Protein AF-A0A658IBT9-F1 (afdb_monomer)

pLDDT: mean 80.27, std 4.55, range [67.62, 87.88]

Mean predicted aligned error: 6.4 Å

Secondary structure (DSSP, 8-state):
--SSS--S--BTTB------HHHHTT------------TT--S--------------

Organism: NCBI:txid1299174

Structure (mmCIF, N/CA/C/O backbone):
data_AF-A0A658IBT9-F1
#
_entry.id   AF-A0A658IBT9-F1
#
loop_
_atom_site.group_PDB
_atom_site.id
_atom_site.type_symbol
_atom_site.label_atom_id
_atom_site.label_alt_id
_atom_site.label_comp_id
_atom_site.label_asym_id
_atom_site.label_entity_id
_atom_site.label_seq_id
_atom_site.pdbx_PDB_ins_code
_atom_site.Cartn_x
_atom_site.Cartn_y
_atom_site.Cartn_z
_atom_site.occupancy
_atom_site.B_iso_or_equiv
_atom_site.auth_seq_id
_atom_site.auth_comp_id
_atom_site.auth_asym_id
_atom_site.auth_atom_id
_atom_site.pdbx_PDB_model_num
ATOM 1 N N . ASP A 1 1 ? 4.039 -3.816 8.550 1.00 74.88 1 ASP A N 1
ATOM 2 C CA . ASP A 1 1 ? 3.457 -3.457 9.851 1.00 74.88 1 ASP A CA 1
ATOM 3 C C . ASP A 1 1 ? 2.682 -4.669 10.345 1.00 74.88 1 ASP A C 1
A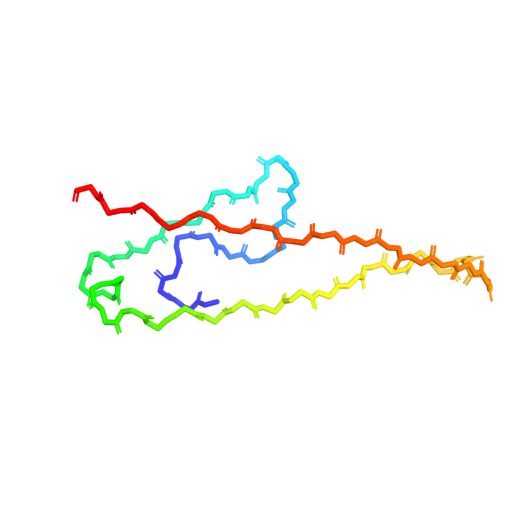TOM 5 O O . ASP A 1 1 ? 2.010 -5.279 9.523 1.00 74.88 1 ASP A O 1
ATOM 9 N N . ALA A 1 2 ? 2.859 -5.087 11.598 1.00 80.81 2 ALA A N 1
ATOM 10 C CA . ALA A 1 2 ? 2.177 -6.272 12.131 1.00 80.81 2 ALA A CA 1
ATOM 11 C C . ALA A 1 2 ? 0.705 -5.994 12.473 1.00 80.81 2 ALA A C 1
ATOM 13 O O . ALA A 1 2 ? -0.069 -6.929 12.615 1.00 80.81 2 ALA A O 1
ATOM 14 N N . GLN A 1 3 ? 0.339 -4.718 12.614 1.00 83.38 3 GLN A N 1
ATOM 15 C CA . GLN A 1 3 ? -1.012 -4.284 12.970 1.00 83.38 3 GLN A CA 1
ATOM 16 C C . GLN A 1 3 ? -1.883 -4.003 11.740 1.00 83.38 3 GLN A C 1
ATOM 18 O O . GLN A 1 3 ? -3.082 -3.810 11.882 1.00 83.38 3 GLN A O 1
ATOM 23 N N . ALA A 1 4 ? -1.295 -3.951 10.543 1.00 85.94 4 ALA A N 1
ATOM 24 C CA . ALA A 1 4 ? -2.039 -3.761 9.304 1.00 85.94 4 ALA A CA 1
ATOM 25 C C .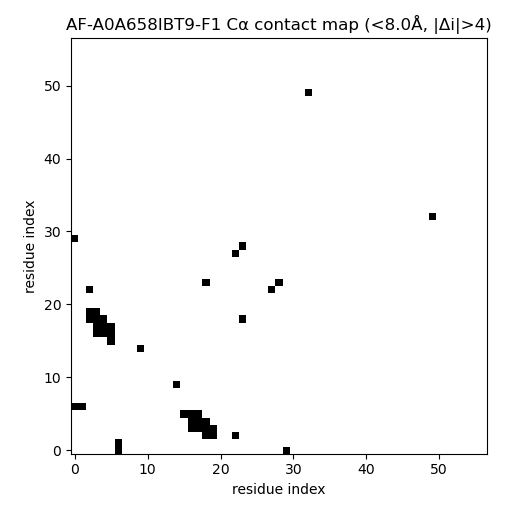 ALA A 1 4 ? -2.736 -5.060 8.879 1.00 85.94 4 ALA A C 1
ATOM 27 O O . ALA A 1 4 ? -2.156 -6.135 9.009 1.00 85.94 4 ALA A O 1
ATOM 28 N N . ASP A 1 5 ? -3.926 -4.946 8.297 1.00 86.62 5 ASP A N 1
ATOM 29 C CA . AS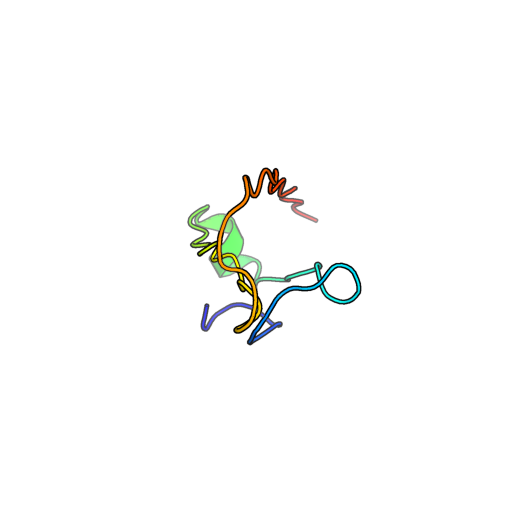P A 1 5 ? -4.633 -6.069 7.663 1.00 86.62 5 ASP A CA 1
ATOM 30 C C . ASP A 1 5 ? -3.952 -6.564 6.374 1.00 86.62 5 ASP A C 1
ATOM 32 O O . ASP A 1 5 ? -4.117 -7.708 5.950 1.00 86.62 5 ASP A O 1
ATOM 36 N N . THR A 1 6 ? -3.168 -5.684 5.756 1.00 82.81 6 THR A N 1
ATOM 37 C CA . THR A 1 6 ? -2.488 -5.912 4.490 1.00 82.81 6 THR A CA 1
ATOM 38 C C . T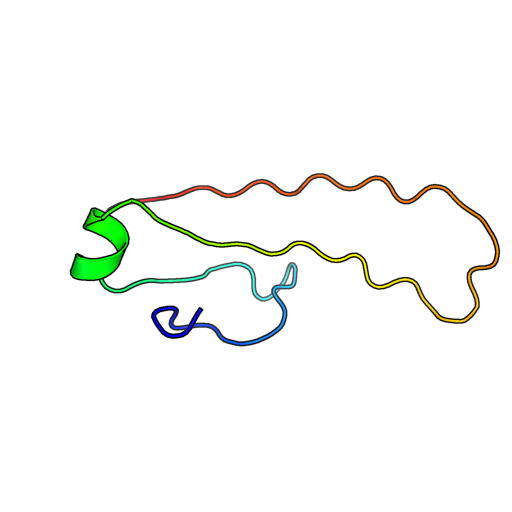HR A 1 6 ? -0.996 -6.074 4.734 1.00 82.81 6 THR A C 1
ATOM 40 O O . THR A 1 6 ? -0.319 -5.194 5.275 1.00 82.81 6 THR A O 1
ATOM 43 N N . HIS A 1 7 ? -0.453 -7.200 4.277 1.00 81.69 7 HIS A N 1
ATOM 44 C CA . HIS A 1 7 ? 0.968 -7.509 4.369 1.00 81.69 7 HIS A CA 1
ATOM 45 C C . HIS A 1 7 ? 1.594 -7.640 2.978 1.00 81.69 7 HIS A C 1
ATOM 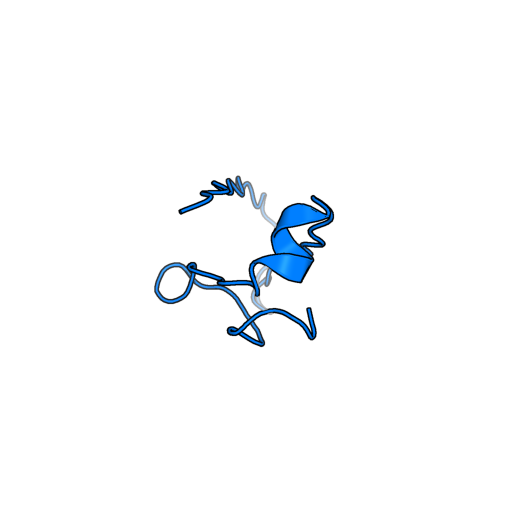47 O O . HIS A 1 7 ? 0.988 -8.168 2.049 1.00 81.69 7 HIS A O 1
ATOM 53 N N . GLY A 1 8 ? 2.843 -7.190 2.844 1.00 80.38 8 GLY A N 1
ATOM 54 C CA . GLY A 1 8 ? 3.597 -7.275 1.594 1.00 80.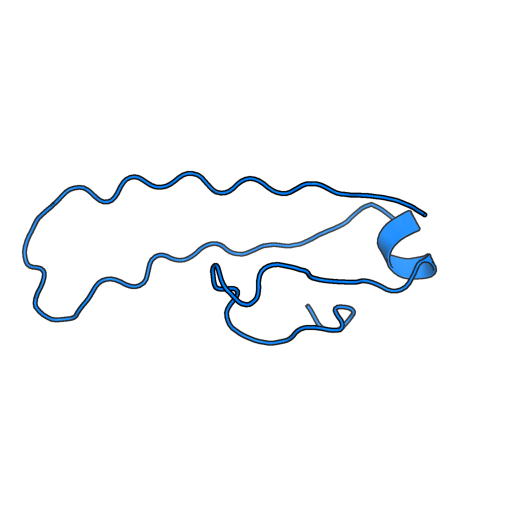38 8 GLY A CA 1
ATOM 55 C C . GLY A 1 8 ? 3.636 -5.962 0.811 1.00 80.38 8 GLY A C 1
ATOM 56 O O . GLY A 1 8 ? 3.671 -4.876 1.389 1.00 80.38 8 GLY A O 1
ATOM 57 N N . ARG A 1 9 ? 3.735 -6.067 -0.518 1.00 80.19 9 ARG A N 1
ATOM 58 C CA . ARG A 1 9 ? 3.915 -4.918 -1.414 1.00 80.19 9 ARG A CA 1
ATOM 59 C C . ARG A 1 9 ? 2.573 -4.253 -1.709 1.00 80.19 9 ARG A C 1
ATOM 61 O O . ARG A 1 9 ? 1.674 -4.892 -2.246 1.00 80.19 9 ARG A O 1
ATOM 68 N N . LEU A 1 10 ? 2.500 -2.950 -1.458 1.00 82.81 10 LEU A N 1
ATOM 69 C CA . LEU A 1 10 ? 1.405 -2.120 -1.950 1.00 82.81 10 LEU A CA 1
ATOM 70 C C . LEU A 1 10 ? 1.585 -1.874 -3.449 1.00 82.81 10 LEU A C 1
ATOM 72 O O . LEU A 1 10 ? 2.682 -1.548 -3.913 1.00 82.81 10 LEU A O 1
ATOM 76 N N . THR A 1 11 ? 0.509 -2.058 -4.202 1.00 82.25 11 THR A N 1
ATOM 77 C CA . THR A 1 11 ? 0.445 -1.786 -5.642 1.00 82.25 11 THR A CA 1
ATOM 78 C C . THR A 1 11 ? -0.718 -0.846 -5.914 1.00 82.25 11 THR A C 1
ATOM 80 O O . THR A 1 11 ? -1.555 -0.637 -5.043 1.00 82.25 11 THR A O 1
ATOM 83 N N . GLN A 1 12 ? -0.836 -0.318 -7.131 1.00 80.00 12 GLN A N 1
ATOM 84 C CA . GLN A 1 12 ? -2.011 0.478 -7.491 1.00 80.00 12 GLN A CA 1
ATOM 85 C C . GLN A 1 12 ? -3.324 -0.313 -7.329 1.00 80.00 12 GLN A C 1
ATOM 87 O O . GLN A 1 12 ? -4.337 0.255 -6.936 1.00 80.00 12 GLN A O 1
ATOM 92 N N . ALA A 1 13 ? -3.308 -1.631 -7.554 1.00 85.81 13 ALA A N 1
ATOM 93 C CA . 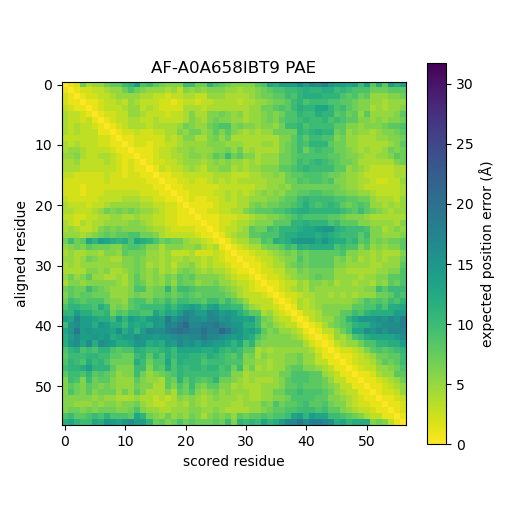ALA A 1 13 ? -4.472 -2.489 -7.332 1.00 85.81 13 ALA A CA 1
ATOM 94 C C . ALA A 1 13 ? -4.726 -2.790 -5.841 1.00 85.81 13 ALA A C 1
ATOM 96 O O . ALA A 1 13 ? -5.849 -3.102 -5.460 1.00 85.81 13 ALA A O 1
ATOM 97 N N . THR A 1 14 ? -3.698 -2.687 -4.995 1.00 83.75 14 THR A N 1
ATOM 98 C CA . THR A 1 14 ? -3.719 -3.063 -3.572 1.00 83.75 14 THR A CA 1
ATOM 99 C C . THR A 1 14 ? -3.053 -1.973 -2.726 1.00 83.75 14 THR A C 1
ATOM 101 O O . THR A 1 14 ? -1.929 -2.130 -2.246 1.00 83.75 14 THR A O 1
ATOM 104 N N . HIS A 1 15 ? -3.729 -0.828 -2.606 1.00 85.25 15 HIS A N 1
ATOM 105 C CA . HIS A 1 15 ? -3.208 0.386 -1.957 1.00 85.25 15 HIS A CA 1
ATOM 106 C C . HIS A 1 15 ? -3.982 0.800 -0.697 1.00 85.25 15 HIS A C 1
ATOM 108 O O . HIS A 1 15 ? -3.588 1.753 -0.027 1.00 85.25 15 HIS A O 1
ATOM 114 N N . THR A 1 16 ? -5.063 0.097 -0.359 1.00 87.75 16 THR A N 1
ATOM 115 C CA . THR A 1 16 ? -5.790 0.296 0.897 1.00 87.75 16 THR A CA 1
ATOM 116 C C . THR A 1 16 ? -5.131 -0.528 1.994 1.00 87.75 16 THR A C 1
ATOM 118 O O . THR A 1 16 ? -4.859 -1.708 1.796 1.00 87.75 16 THR A O 1
ATOM 121 N N . VAL A 1 17 ? -4.870 0.101 3.139 1.00 86.75 17 VAL A N 1
ATOM 122 C CA . VAL A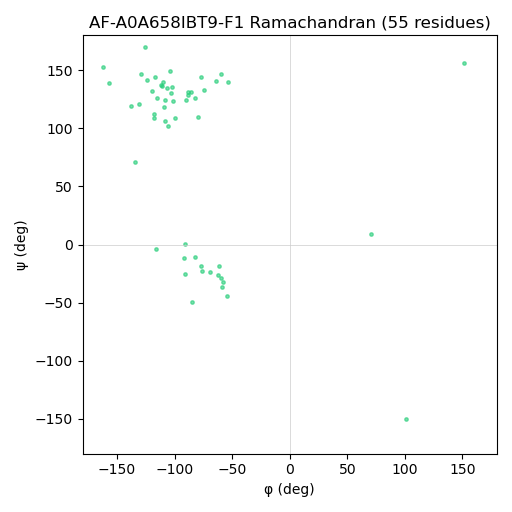 1 17 ? -4.318 -0.550 4.329 1.00 86.75 17 VAL A CA 1
ATOM 123 C C . VAL A 1 17 ? -5.174 -0.136 5.509 1.00 86.75 17 VAL A C 1
ATOM 125 O O . VAL A 1 17 ? -5.274 1.059 5.791 1.00 86.75 17 VAL A O 1
ATOM 128 N N . ASN A 1 18 ? -5.775 -1.102 6.195 1.00 87.88 18 ASN A N 1
ATOM 129 C CA . ASN A 1 18 ? -6.569 -0.834 7.383 1.00 87.88 18 ASN A CA 1
ATOM 130 C C . ASN A 1 18 ? -5.791 -1.210 8.640 1.00 87.88 18 ASN A C 1
ATOM 132 O O . ASN A 1 18 ? -4.971 -2.132 8.656 1.00 87.88 18 ASN A O 1
ATOM 136 N N . TYR A 1 19 ? -6.083 -0.477 9.707 1.00 85.94 19 TYR A N 1
ATOM 137 C CA . TYR A 1 19 ? -5.485 -0.649 11.019 1.00 85.94 19 TYR A CA 1
ATOM 138 C C . TYR A 1 19 ? -6.588 -0.749 12.076 1.00 85.94 19 TYR A C 1
ATOM 140 O O . TYR A 1 19 ? -7.602 -0.058 11.948 1.00 85.94 19 TYR A O 1
ATOM 148 N N . PRO A 1 20 ? -6.394 -1.539 13.147 1.00 86.81 20 PRO A N 1
ATOM 149 C CA . PRO A 1 20 ? -7.252 -1.492 14.321 1.00 86.81 20 PRO A CA 1
ATOM 150 C C . PRO A 1 20 ? -7.362 -0.064 14.862 1.00 86.81 20 PRO A C 1
ATOM 152 O O . PRO A 1 20 ? -6.360 0.656 14.933 1.00 86.81 20 PRO A O 1
ATOM 155 N N . VAL A 1 21 ? -8.566 0.331 15.286 1.00 84.25 21 VAL A N 1
ATOM 156 C CA . VAL A 1 21 ? -8.854 1.685 15.794 1.00 84.25 21 VAL A CA 1
ATOM 157 C C . VAL A 1 21 ? -7.898 2.058 16.930 1.00 84.25 21 VAL A C 1
ATOM 159 O O . VAL A 1 21 ? -7.299 3.131 16.911 1.00 84.25 21 VAL A O 1
ATOM 162 N N . ASP A 1 22 ? -7.661 1.137 17.863 1.00 86.06 22 ASP A N 1
ATOM 163 C CA . ASP A 1 22 ? -6.802 1.323 19.038 1.00 86.06 22 ASP A CA 1
ATOM 164 C C . ASP A 1 22 ? -5.335 1.609 18.676 1.00 86.06 22 ASP A C 1
ATOM 166 O O . ASP A 1 22 ? -4.585 2.200 19.462 1.00 86.06 22 ASP A O 1
ATOM 170 N N . PHE A 1 23 ? -4.902 1.140 17.503 1.00 84.62 23 PHE A N 1
ATOM 171 C CA . PHE A 1 23 ? -3.579 1.400 16.951 1.00 84.62 23 PHE A CA 1
ATOM 172 C C . PHE A 1 23 ? -3.565 2.728 16.194 1.00 84.62 23 PHE A C 1
ATOM 174 O O . PHE A 1 23 ? -2.711 3.574 16.462 1.00 84.62 23 PHE A O 1
ATOM 181 N N . ALA A 1 24 ? -4.541 2.940 15.305 1.00 82.06 24 ALA A N 1
ATOM 182 C CA . ALA A 1 24 ? -4.667 4.161 14.515 1.00 82.06 24 ALA A CA 1
ATOM 183 C C . ALA A 1 24 ? -4.806 5.415 15.398 1.00 82.06 24 ALA A C 1
ATOM 185 O O . ALA A 1 24 ? -4.198 6.443 15.106 1.00 82.06 24 ALA A O 1
ATOM 186 N N . ALA A 1 25 ? -5.512 5.309 16.528 1.00 82.94 25 ALA A N 1
ATOM 187 C CA . ALA A 1 25 ? -5.688 6.382 17.508 1.00 82.94 25 ALA A CA 1
ATOM 188 C C . ALA A 1 25 ? -4.372 6.866 18.150 1.00 82.94 25 ALA A C 1
ATOM 190 O O . ALA A 1 25 ? -4.320 7.967 18.693 1.00 82.94 25 ALA A O 1
ATOM 191 N N . ARG A 1 26 ? -3.289 6.079 18.079 1.00 85.06 26 ARG A N 1
ATOM 192 C CA . ARG A 1 26 ? -1.956 6.472 18.575 1.00 85.06 26 ARG A CA 1
ATOM 193 C C . ARG A 1 26 ? -1.182 7.328 17.569 1.00 85.06 26 ARG A C 1
ATOM 195 O O . ARG A 1 26 ? -0.133 7.862 17.916 1.00 85.06 26 ARG A O 1
ATOM 202 N N . GLY A 1 27 ? -1.667 7.435 16.328 1.00 72.88 27 GLY A N 1
ATOM 203 C CA . GLY A 1 27 ? -1.146 8.337 15.297 1.00 72.88 27 GLY A CA 1
ATOM 204 C C . GLY A 1 27 ? 0.229 7.981 14.722 1.00 72.88 27 GLY A C 1
ATOM 205 O O . GLY A 1 27 ? 0.799 8.783 13.986 1.00 72.88 27 GLY A O 1
ATOM 206 N N . GLN A 1 28 ? 0.788 6.806 15.032 1.00 78.38 28 GLN A N 1
ATOM 207 C CA . GLN A 1 28 ? 2.113 6.411 14.553 1.00 78.38 28 GLN A CA 1
ATOM 208 C C . GLN A 1 28 ? 2.019 5.351 13.453 1.00 78.38 28 GLN A C 1
ATOM 210 O O . GLN A 1 28 ? 1.885 4.162 13.728 1.00 78.38 28 GLN A O 1
ATOM 215 N N . PHE A 1 29 ? 2.190 5.782 12.204 1.00 79.31 29 PHE A N 1
ATOM 216 C CA . PHE A 1 29 ? 2.251 4.897 11.041 1.00 79.31 29 PHE A CA 1
ATOM 217 C C . PHE A 1 29 ? 3.664 4.874 10.456 1.00 79.31 29 PHE A C 1
ATOM 219 O O . PHE A 1 29 ? 4.318 5.912 10.328 1.00 79.31 29 PHE A O 1
ATOM 226 N N . ARG A 1 30 ? 4.161 3.685 10.101 1.00 77.62 30 ARG A N 1
ATOM 227 C CA . ARG A 1 30 ? 5.497 3.504 9.515 1.00 77.62 30 ARG A CA 1
ATOM 228 C C . ARG A 1 30 ? 5.390 2.912 8.118 1.00 77.62 30 ARG A C 1
ATOM 230 O O . ARG A 1 30 ? 5.130 1.722 7.961 1.00 77.62 30 ARG A O 1
ATOM 237 N N . PHE A 1 31 ? 5.692 3.731 7.117 1.00 76.31 31 PHE A N 1
ATOM 238 C CA . PHE A 1 31 ? 5.755 3.313 5.720 1.00 76.31 31 PHE A CA 1
ATOM 239 C C . PHE A 1 31 ? 7.200 3.321 5.224 1.00 76.31 31 PHE A C 1
ATOM 241 O O . PHE A 1 31 ? 7.974 4.226 5.535 1.00 76.31 31 PHE A O 1
ATOM 248 N N . ARG A 1 32 ? 7.564 2.311 4.430 1.00 80.44 32 ARG A N 1
ATOM 249 C CA . ARG A 1 32 ? 8.832 2.270 3.697 1.00 80.44 32 ARG A CA 1
ATOM 250 C C . ARG A 1 32 ? 8.521 2.227 2.210 1.00 80.44 32 ARG A C 1
ATOM 252 O O . ARG A 1 32 ? 7.998 1.229 1.725 1.00 80.44 32 ARG A O 1
ATOM 259 N N . ALA A 1 33 ? 8.861 3.293 1.498 1.00 78.00 33 ALA A N 1
ATOM 260 C CA . ALA A 1 33 ? 8.834 3.303 0.043 1.00 78.00 33 ALA A CA 1
ATOM 261 C C . ALA A 1 33 ? 10.186 2.810 -0.484 1.00 78.00 33 ALA A C 1
ATOM 263 O O . ALA A 1 33 ? 11.235 3.296 -0.062 1.00 78.00 33 ALA A O 1
ATOM 264 N N . GLN A 1 34 ? 10.167 1.834 -1.391 1.00 79.19 34 GLN A N 1
ATOM 265 C CA . GLN A 1 34 ? 11.365 1.376 -2.087 1.00 79.19 34 GLN A CA 1
ATOM 266 C C . GLN A 1 34 ? 11.035 1.155 -3.568 1.00 79.19 34 GLN A C 1
ATOM 268 O O . GLN A 1 34 ? 10.178 0.314 -3.872 1.00 79.19 34 GLN A O 1
ATOM 273 N N . PRO A 1 35 ? 11.691 1.881 -4.489 1.00 75.56 35 PRO A N 1
ATOM 274 C CA . PRO A 1 35 ? 11.530 1.625 -5.911 1.00 75.56 35 PRO A CA 1
ATOM 275 C C . PRO A 1 35 ? 12.051 0.222 -6.245 1.00 75.56 35 PRO A C 1
ATOM 277 O O . PRO A 1 35 ? 13.062 -0.225 -5.701 1.00 75.56 35 PRO A O 1
ATOM 280 N N . VAL A 1 36 ? 11.351 -0.481 -7.137 1.00 79.50 36 VAL A N 1
ATOM 281 C CA . VAL A 1 36 ? 11.872 -1.704 -7.762 1.00 79.50 36 VAL A CA 1
ATOM 282 C C . VAL A 1 36 ? 12.385 -1.321 -9.124 1.00 79.50 36 VAL A C 1
ATOM 284 O O . VAL A 1 36 ? 11.602 -0.996 -10.011 1.00 79.50 36 VAL A O 1
ATOM 287 N N . ILE A 1 37 ? 13.704 -1.345 -9.257 1.00 80.06 37 ILE A N 1
ATOM 288 C CA . ILE A 1 37 ? 14.375 -1.069 -10.518 1.00 80.06 37 ILE A CA 1
ATOM 289 C C . ILE A 1 37 ? 14.519 -2.408 -11.261 1.00 80.06 37 ILE A C 1
ATOM 291 O O . ILE A 1 37 ? 15.057 -3.352 -10.675 1.00 80.06 37 ILE A O 1
ATOM 295 N N . PRO A 1 38 ? 14.021 -2.535 -12.506 1.00 81.12 38 PRO A N 1
ATOM 296 C CA . PRO A 1 38 ? 14.237 -3.730 -13.319 1.00 81.12 38 PRO A CA 1
ATOM 297 C C . PRO A 1 38 ? 15.731 -3.977 -13.566 1.00 81.12 38 PRO A C 1
ATOM 299 O O . PRO A 1 38 ? 16.500 -3.028 -13.709 1.00 81.12 38 PRO A O 1
ATOM 302 N N . ALA A 1 39 ? 16.132 -5.248 -13.654 1.00 83.25 39 ALA A N 1
ATOM 303 C CA . ALA A 1 39 ? 17.543 -5.649 -13.719 1.00 83.25 39 ALA A CA 1
ATOM 304 C C . ALA A 1 39 ? 18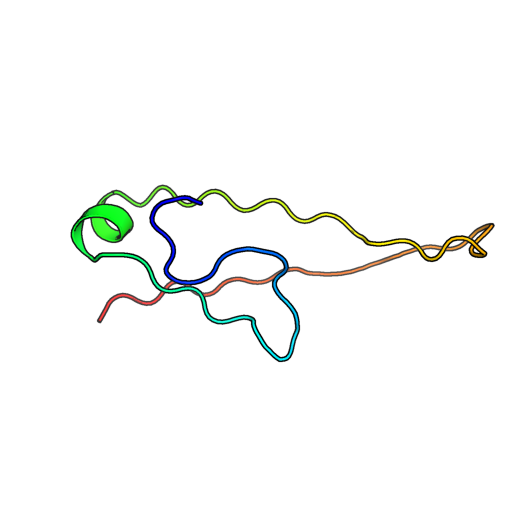.312 -5.060 -14.919 1.00 83.25 39 ALA A C 1
ATOM 306 O O . ALA A 1 39 ? 19.514 -4.825 -14.820 1.00 83.25 39 ALA A O 1
ATOM 307 N N . ASP A 1 40 ? 17.620 -4.781 -16.025 1.00 85.12 40 ASP A N 1
ATOM 308 C CA . ASP A 1 40 ? 18.240 -4.337 -17.279 1.00 85.12 40 ASP A CA 1
ATOM 309 C C . ASP A 1 40 ? 18.350 -2.807 -17.411 1.00 85.12 40 ASP A C 1
ATOM 311 O O . ASP A 1 40 ? 18.861 -2.298 -18.413 1.00 85.12 40 ASP A O 1
ATOM 315 N N . VAL A 1 41 ? 17.892 -2.046 -16.410 1.00 79.94 41 VAL A N 1
ATOM 316 C CA . VAL A 1 41 ? 17.990 -0.582 -16.426 1.00 79.94 41 VAL A CA 1
ATOM 317 C C . VAL A 1 41 ? 19.402 -0.159 -16.026 1.00 79.94 41 VAL A C 1
ATOM 319 O O . VAL A 1 41 ? 19.799 -0.271 -14.869 1.00 79.94 41 VAL A O 1
ATOM 322 N N . LYS A 1 42 ? 20.166 0.356 -16.996 1.00 75.69 42 LYS A N 1
ATOM 323 C CA . LYS A 1 42 ? 21.556 0.807 -16.790 1.00 75.69 42 LYS A CA 1
ATOM 324 C C . LYS A 1 42 ? 21.685 2.288 -16.418 1.00 75.69 42 LYS A C 1
ATOM 326 O O . LYS A 1 42 ? 22.680 2.666 -15.809 1.00 75.69 42 LYS A O 1
ATOM 331 N N . ALA A 1 43 ? 20.713 3.118 -16.800 1.00 80.69 43 ALA A N 1
ATOM 332 C CA . ALA A 1 43 ? 20.664 4.549 -16.499 1.00 80.69 43 ALA A CA 1
ATOM 333 C C . ALA A 1 43 ? 19.237 5.097 -16.683 1.00 80.69 43 ALA A C 1
ATOM 335 O O . ALA A 1 43 ? 18.476 4.573 -17.496 1.00 80.69 43 ALA A O 1
ATOM 336 N N . GLY A 1 44 ? 18.894 6.159 -15.950 1.00 76.88 44 GLY A N 1
ATOM 337 C CA . GLY A 1 44 ? 17.609 6.859 -16.043 1.00 76.88 44 GLY A CA 1
ATOM 338 C C . GLY A 1 44 ? 17.210 7.520 -14.721 1.00 76.88 44 GLY A C 1
ATOM 339 O O . GLY A 1 44 ? 17.668 7.106 -13.656 1.00 76.88 44 GLY A O 1
ATOM 340 N N . GLU A 1 45 ? 16.365 8.548 -14.786 1.00 79.94 45 GLU A N 1
ATOM 341 C CA . GLU A 1 45 ? 15.729 9.131 -13.602 1.00 79.94 45 GLU A CA 1
ATOM 342 C C . GLU A 1 45 ? 14.424 8.385 -13.308 1.00 79.94 45 GLU A C 1
ATOM 344 O O . GLU A 1 45 ? 13.598 8.188 -14.200 1.00 79.94 45 GLU A O 1
ATOM 349 N N . TYR A 1 46 ? 14.231 7.983 -12.052 1.00 70.94 46 TYR A N 1
ATOM 350 C CA . TYR A 1 46 ? 12.940 7.511 -11.563 1.00 70.94 46 TYR A CA 1
ATOM 351 C C . TYR A 1 46 ? 12.365 8.565 -10.622 1.00 70.94 46 TYR A C 1
ATOM 353 O O . TYR A 1 46 ? 12.822 8.703 -9.485 1.00 70.94 46 TYR A O 1
ATOM 361 N N . SER A 1 47 ? 11.357 9.295 -11.092 1.00 75.62 47 SER A N 1
ATOM 362 C CA . SER A 1 47 ? 10.572 10.199 -10.261 1.00 75.62 47 SER A CA 1
ATOM 363 C C . SER A 1 47 ? 9.239 9.542 -9.912 1.00 75.62 47 SER A C 1
ATOM 365 O O . SER A 1 47 ? 8.581 8.902 -10.732 1.00 75.62 47 SER A O 1
ATOM 367 N N . GLY A 1 48 ? 8.850 9.658 -8.648 1.00 73.12 48 GLY A N 1
ATOM 368 C CA . GLY A 1 48 ? 7.593 9.123 -8.155 1.00 73.12 48 GLY A CA 1
ATOM 369 C C . GLY A 1 48 ? 7.179 9.859 -6.895 1.00 73.12 48 GLY A C 1
ATOM 370 O O . GLY A 1 48 ? 8.012 10.156 -6.041 1.00 73.12 48 GLY A O 1
ATOM 371 N N . ALA A 1 49 ? 5.889 10.149 -6.782 1.00 77.31 49 ALA A N 1
ATOM 372 C CA . ALA A 1 49 ? 5.295 10.699 -5.576 1.00 77.31 49 ALA A CA 1
ATOM 373 C C . ALA A 1 49 ? 4.474 9.606 -4.888 1.00 77.31 49 ALA A C 1
ATOM 375 O O . ALA A 1 49 ? 3.719 8.885 -5.540 1.00 77.31 49 ALA A O 1
ATOM 376 N N . LEU A 1 50 ? 4.625 9.484 -3.570 1.00 75.00 50 LEU A N 1
ATOM 377 C CA . LEU A 1 50 ? 3.756 8.660 -2.740 1.00 75.00 50 LEU A CA 1
ATOM 378 C C . LEU A 1 50 ? 2.894 9.589 -1.890 1.00 75.00 50 LEU A C 1
ATOM 380 O O . LEU A 1 50 ? 3.414 10.333 -1.061 1.00 75.00 50 LEU A O 1
ATOM 384 N N . THR A 1 51 ? 1.583 9.516 -2.082 1.00 79.12 51 THR A N 1
ATOM 385 C CA . THR A 1 51 ? 0.599 10.221 -1.259 1.00 79.12 51 THR A CA 1
ATOM 386 C C . THR A 1 51 ? -0.183 9.196 -0.454 1.00 79.12 51 THR A C 1
ATOM 388 O O . THR A 1 51 ? -0.569 8.154 -0.978 1.00 79.12 51 THR A O 1
ATOM 391 N N . PHE A 1 52 ? -0.419 9.492 0.819 1.00 75.06 52 PHE A N 1
ATOM 392 C CA . PHE A 1 52 ? -1.273 8.697 1.693 1.00 75.06 52 PHE A CA 1
ATOM 393 C C . PHE A 1 52 ? -2.363 9.593 2.274 1.00 75.06 52 PHE A C 1
ATOM 395 O O . PHE A 1 52 ? -2.117 10.750 2.614 1.00 75.06 52 PHE A O 1
ATOM 402 N N . VAL A 1 53 ? -3.570 9.045 2.382 1.00 79.75 53 VAL A N 1
ATOM 403 C CA . VAL A 1 53 ? -4.704 9.681 3.051 1.00 79.75 53 VAL A CA 1
ATOM 404 C C . VAL A 1 53 ? -5.039 8.817 4.254 1.00 79.75 53 VAL A C 1
ATOM 406 O O . VAL A 1 53 ? -5.216 7.609 4.116 1.00 79.75 53 VAL A O 1
ATOM 409 N N . VAL A 1 54 ? -5.089 9.433 5.432 1.00 76.38 54 VAL A N 1
ATOM 410 C CA . VAL A 1 54 ? -5.521 8.766 6.661 1.00 76.38 54 VAL A CA 1
ATOM 411 C C . VAL A 1 54 ? -6.951 9.200 6.932 1.00 76.38 54 VAL A C 1
ATOM 413 O O . VAL A 1 54 ? -7.232 10.395 7.028 1.00 76.38 54 VAL A O 1
ATOM 416 N N . THR A 1 55 ? -7.850 8.232 7.042 1.00 76.00 55 THR A N 1
ATOM 417 C CA . THR A 1 55 ? -9.258 8.469 7.354 1.00 76.00 55 THR A CA 1
ATOM 418 C C . THR A 1 55 ? -9.595 7.742 8.646 1.00 76.00 55 THR A C 1
ATOM 420 O O . THR A 1 55 ? -9.256 6.572 8.803 1.00 76.00 55 THR A O 1
ATOM 423 N N . TYR A 1 56 ? -10.252 8.444 9.563 1.00 73.00 56 TYR A N 1
ATOM 424 C CA . TYR A 1 56 ? -10.853 7.863 10.759 1.00 73.00 56 TYR A CA 1
ATOM 425 C C . TYR A 1 56 ? -12.361 7.774 10.499 1.00 73.00 56 TYR A C 1
ATOM 427 O O . TYR A 1 56 ? -12.937 8.749 10.010 1.00 73.00 56 TYR A O 1
ATOM 435 N N . GLN A 1 57 ? -12.967 6.612 10.748 1.00 67.62 57 GLN A N 1
ATOM 436 C CA . GLN A 1 57 ? -14.418 6.403 10.673 1.00 67.62 57 GLN A CA 1
ATOM 437 C C . GLN A 1 57 ? -15.024 6.382 12.071 1.00 67.62 57 GLN A C 1
ATOM 439 O O . GLN A 1 57 ? -14.335 5.883 12.989 1.00 67.62 57 GLN A O 1
#

InterPro domains:
  IPR016372 K88 fimbrial protein A [PF27684] (1-57)

Radius of gyration: 14.7 Å; Cα contacts (8 Å, |Δi|>4): 21; chains: 1; bounding box: 36×18×36 Å

Foldseek 3Di:
DVQWPDDDDADPVRPDIDGDPVVVVVVDDDDDDDDDDDPPDPDDDDDDDDDDDDDDD

Sequence (57 aa):
DAQADTHGRLTQATHTVNYPVDFAARGQFRFRAQPVIPADVKAGEYSGALTFVVTYQ

Solvent-accessible surface area (backbone atoms only — not comparable to full-atom values): 4447 Å² total; per-residue (Å²): 106,92,67,39,80,55,81,83,83,73,40,94,91,48,68,80,74,53,60,54,64,85,56,57,75,69,70,78,82,86,85,83,90,76,88,84,78,64,91,85,68,87,77,82,88,86,87,84,86,88,84,86,84,90,83,86,132